Protein AF-A0A4T0VHY7-F1 (afdb_monomer_lite)

Structure (mmCIF, N/CA/C/O backbone):
data_AF-A0A4T0VHY7-F1
#
_entry.id   AF-A0A4T0VHY7-F1
#
loop_
_atom_site.group_PDB
_atom_site.id
_atom_site.type_symbol
_atom_site.label_atom_id
_atom_site.label_alt_id
_atom_site.label_comp_id
_atom_site.label_asym_id
_atom_site.label_entity_id
_atom_site.label_seq_id
_atom_site.pdbx_PDB_ins_code
_atom_site.Cartn_x
_atom_site.Cartn_y
_atom_site.Cartn_z
_atom_site.occupancy
_atom_site.B_iso_or_equiv
_atom_site.auth_seq_id
_atom_site.auth_comp_id
_atom_site.auth_asym_id
_atom_site.auth_atom_id
_atom_site.pdbx_PDB_model_num
ATOM 1 N N . MET A 1 1 ? 36.222 21.115 -3.507 1.00 78.25 1 MET A N 1
ATOM 2 C CA . MET A 1 1 ? 34.977 20.978 -4.275 1.00 78.25 1 MET A CA 1
ATOM 3 C C . MET A 1 1 ? 33.888 21.739 -3.539 1.00 78.25 1 MET A C 1
ATOM 5 O O . MET A 1 1 ? 33.676 21.469 -2.361 1.00 78.25 1 MET A O 1
ATOM 9 N N . THR A 1 2 ? 33.299 22.751 -4.166 1.00 96.25 2 THR A N 1
ATOM 10 C CA . THR A 1 2 ? 32.175 23.532 -3.629 1.00 96.25 2 THR A CA 1
ATOM 11 C C . THR A 1 2 ? 30.867 22.735 -3.720 1.00 96.25 2 THR A C 1
ATOM 13 O O . THR A 1 2 ? 30.817 21.692 -4.369 1.00 96.25 2 THR A O 1
ATOM 16 N N . ALA A 1 3 ? 29.790 23.208 -3.082 1.00 94.38 3 ALA A N 1
ATOM 17 C CA . ALA A 1 3 ? 28.482 22.547 -3.163 1.00 94.38 3 ALA A CA 1
ATOM 18 C C . ALA A 1 3 ? 27.944 22.465 -4.608 1.00 94.38 3 ALA A C 1
ATOM 20 O O . ALA A 1 3 ? 27.354 21.454 -4.988 1.00 94.38 3 ALA A O 1
ATOM 21 N N . ALA A 1 4 ? 28.192 23.498 -5.421 1.00 96.25 4 ALA A N 1
ATOM 22 C CA . ALA A 1 4 ? 27.829 23.504 -6.837 1.00 96.25 4 ALA A CA 1
ATOM 23 C C . ALA A 1 4 ? 28.643 22.463 -7.621 1.00 96.25 4 ALA A C 1
ATOM 25 O O . ALA A 1 4 ? 28.066 21.609 -8.284 1.00 96.25 4 ALA A O 1
ATOM 26 N N . GLU A 1 5 ? 29.968 22.445 -7.439 1.00 96.00 5 GLU A N 1
ATOM 27 C CA . GLU A 1 5 ? 30.850 21.472 -8.100 1.00 96.00 5 GLU A CA 1
ATOM 28 C C . GLU A 1 5 ? 30.531 20.017 -7.702 1.00 96.00 5 GLU A C 1
ATOM 30 O O . GLU A 1 5 ? 30.602 19.122 -8.539 1.00 96.00 5 GLU A O 1
ATOM 35 N N . TYR A 1 6 ? 30.151 19.767 -6.440 1.00 95.62 6 TYR A N 1
ATOM 36 C CA . TYR A 1 6 ? 29.690 18.446 -5.989 1.00 95.62 6 TYR A CA 1
ATOM 37 C C . TYR A 1 6 ? 28.391 18.032 -6.685 1.00 95.62 6 TYR A C 1
ATOM 39 O O . TYR A 1 6 ? 28.262 16.894 -7.130 1.00 95.62 6 TYR A O 1
ATOM 47 N N . THR A 1 7 ? 27.441 18.962 -6.797 1.00 96.50 7 THR A N 1
ATOM 48 C CA . THR A 1 7 ? 26.150 18.714 -7.451 1.00 96.50 7 THR A CA 1
ATOM 49 C C . THR A 1 7 ? 26.346 18.383 -8.927 1.00 96.50 7 THR A C 1
ATOM 51 O O . THR A 1 7 ? 25.818 17.378 -9.400 1.00 96.50 7 THR A O 1
ATOM 54 N N . ASP A 1 8 ? 27.165 19.163 -9.633 1.00 97.06 8 ASP A N 1
ATOM 55 C CA . ASP A 1 8 ? 27.481 18.920 -11.042 1.00 97.06 8 ASP A CA 1
ATOM 56 C C . ASP A 1 8 ? 28.173 17.566 -11.235 1.00 97.06 8 ASP A C 1
ATOM 58 O O . ASP A 1 8 ? 27.811 16.804 -12.134 1.00 97.06 8 ASP A O 1
ATOM 62 N N . TRP A 1 9 ? 29.114 17.216 -10.352 1.00 96.25 9 TRP A N 1
ATOM 63 C CA . TRP A 1 9 ? 29.764 15.906 -10.364 1.00 96.25 9 TRP A CA 1
ATOM 64 C C . TRP A 1 9 ? 28.758 14.756 -10.178 1.00 96.25 9 TRP A C 1
ATOM 66 O O . TRP A 1 9 ? 28.779 13.799 -10.955 1.00 96.25 9 TRP A O 1
ATOM 76 N N . CYS A 1 10 ? 27.834 14.864 -9.215 1.00 95.50 10 CYS A N 1
ATOM 77 C CA . CYS A 1 10 ? 26.769 13.878 -9.001 1.00 95.50 10 CYS A CA 1
ATOM 78 C C . CYS A 1 10 ? 25.855 13.734 -10.227 1.00 95.50 10 CYS A C 1
ATOM 80 O O . CYS A 1 10 ? 25.480 12.618 -10.585 1.00 95.50 10 CYS A O 1
ATOM 82 N N . ILE A 1 11 ? 25.494 14.844 -10.879 1.00 96.25 11 ILE A N 1
ATOM 83 C CA . ILE A 1 11 ? 24.654 14.827 -12.084 1.00 96.25 11 ILE A CA 1
ATOM 84 C C . ILE A 1 11 ? 25.369 14.093 -13.218 1.00 96.25 11 ILE A C 1
ATOM 86 O O . ILE A 1 11 ? 24.779 13.201 -13.823 1.00 96.25 11 ILE A O 1
ATOM 90 N N . GLN A 1 12 ? 26.637 14.417 -13.480 1.00 96.31 12 GLN A N 1
ATOM 91 C CA . GLN A 1 12 ? 27.408 13.766 -14.542 1.00 96.31 12 GLN A CA 1
ATOM 92 C C . GLN A 1 12 ? 27.611 12.273 -14.271 1.00 96.31 12 GLN A C 1
ATOM 94 O O . GLN A 1 12 ? 27.480 11.455 -15.180 1.00 96.31 12 GLN A O 1
ATOM 99 N N . GLN A 1 13 ? 27.870 11.900 -13.015 1.00 95.75 13 GLN A N 1
ATOM 100 C CA . GLN A 1 13 ? 27.989 10.497 -12.630 1.00 95.75 13 GLN A CA 1
ATOM 101 C C . GLN A 1 13 ? 26.675 9.732 -12.854 1.00 95.75 13 GLN A C 1
ATOM 103 O O . GLN A 1 13 ? 26.700 8.618 -13.378 1.00 95.75 13 GLN A O 1
ATOM 108 N N . ASN A 1 14 ? 25.534 10.322 -12.482 1.00 94.31 14 ASN A N 1
ATOM 109 C CA . ASN A 1 14 ? 24.224 9.713 -12.710 1.00 94.31 14 ASN A CA 1
ATOM 110 C C . ASN A 1 14 ? 23.902 9.612 -14.202 1.00 94.31 14 ASN A C 1
ATOM 112 O O . ASN A 1 14 ? 23.479 8.550 -14.639 1.00 94.31 14 ASN A O 1
ATOM 116 N N . LEU A 1 15 ? 24.178 10.659 -14.985 1.00 94.12 15 LEU A N 1
ATOM 117 C CA . LEU A 1 15 ? 23.981 10.647 -16.434 1.00 94.12 15 LEU A CA 1
ATOM 118 C C . LEU A 1 15 ? 24.767 9.513 -17.091 1.00 94.12 15 LEU A C 1
ATOM 120 O O . LEU A 1 15 ? 24.201 8.743 -17.860 1.00 94.12 15 LEU A O 1
ATOM 124 N N . GLN A 1 16 ? 26.057 9.391 -16.770 1.00 93.31 16 GLN A N 1
ATOM 125 C CA . GLN A 1 16 ? 26.896 8.337 -17.332 1.00 93.31 16 GLN A CA 1
ATOM 126 C C . GLN A 1 16 ? 26.368 6.952 -16.948 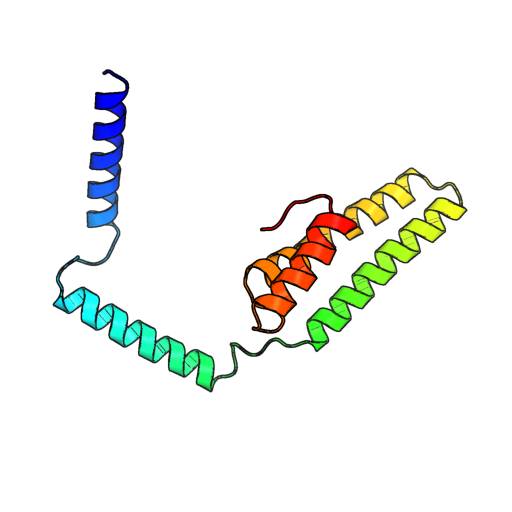1.00 93.31 16 GLN A C 1
ATOM 128 O O . GLN A 1 16 ? 26.211 6.088 -17.804 1.00 93.31 16 GLN A O 1
ATOM 133 N N . ARG A 1 17 ? 26.030 6.763 -15.668 1.00 93.00 17 ARG A N 1
ATOM 134 C CA . ARG A 1 17 ? 25.462 5.504 -15.181 1.00 93.00 17 ARG A CA 1
ATOM 135 C C . ARG A 1 17 ? 24.155 5.156 -15.892 1.00 93.00 17 ARG A C 1
ATOM 137 O O . ARG A 1 17 ? 23.947 3.996 -16.227 1.00 93.00 17 ARG A O 1
ATOM 144 N N . ASP A 1 18 ? 23.288 6.136 -16.112 1.00 93.19 18 ASP A N 1
ATOM 145 C CA . ASP A 1 18 ? 21.995 5.931 -16.758 1.00 93.19 18 ASP A CA 1
ATOM 146 C C . ASP A 1 18 ? 22.166 5.594 -18.247 1.00 93.19 18 ASP A C 1
ATOM 148 O O . ASP A 1 18 ? 21.489 4.700 -18.750 1.00 93.19 18 ASP A O 1
ATOM 152 N N . LEU A 1 19 ? 23.111 6.235 -18.940 1.00 93.12 19 LEU A N 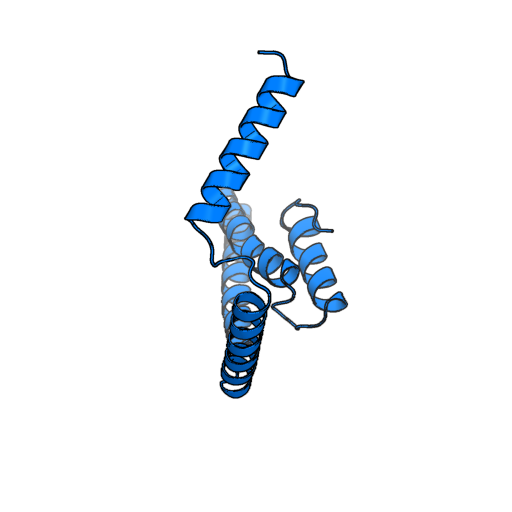1
ATOM 153 C CA . LEU A 1 19 ? 23.441 5.910 -20.333 1.00 93.12 19 LEU A CA 1
ATOM 154 C C . LEU A 1 19 ? 24.022 4.497 -20.491 1.00 93.12 19 LEU A C 1
ATOM 156 O O . LEU A 1 19 ? 23.765 3.854 -21.507 1.00 93.12 19 LEU A O 1
ATOM 160 N N . ASP A 1 20 ? 24.771 4.012 -19.498 1.00 92.69 20 ASP A N 1
ATOM 161 C CA . ASP A 1 20 ? 25.332 2.657 -19.499 1.00 92.69 20 ASP A CA 1
ATOM 162 C C . ASP A 1 20 ? 24.290 1.590 -19.105 1.00 92.69 20 ASP A C 1
ATOM 164 O O . ASP A 1 20 ? 24.346 0.453 -19.578 1.00 92.69 20 ASP A O 1
ATOM 168 N N . ALA A 1 21 ? 23.345 1.935 -18.222 1.00 94.12 21 ALA A N 1
ATOM 169 C CA . ALA A 1 21 ? 22.372 0.996 -17.662 1.00 94.12 21 ALA A CA 1
ATOM 170 C C . ALA A 1 21 ? 21.075 0.874 -18.476 1.00 94.12 21 ALA A C 1
ATOM 172 O O . ALA A 1 21 ? 20.463 -0.198 -18.492 1.00 94.12 21 ALA A O 1
ATOM 173 N N . TYR A 1 22 ? 20.624 1.955 -19.117 1.00 92.56 22 TYR A N 1
ATOM 174 C CA . TYR A 1 22 ? 19.345 1.997 -19.826 1.00 92.56 22 TYR A CA 1
ATOM 175 C C . TYR A 1 22 ? 19.505 1.886 -21.344 1.00 92.56 22 TYR A C 1
ATOM 177 O O . TYR A 1 22 ? 20.573 2.050 -21.925 1.00 92.56 22 TYR A O 1
ATOM 185 N N . SER A 1 23 ? 18.394 1.581 -22.014 1.00 91.62 23 SER A N 1
ATOM 186 C CA . SER A 1 23 ? 18.330 1.517 -23.474 1.00 91.62 23 SER A CA 1
ATOM 187 C C . SER A 1 23 ? 18.674 2.860 -24.123 1.00 91.62 23 SER A C 1
ATOM 189 O O . SER A 1 23 ? 18.263 3.907 -23.625 1.00 91.62 23 SER A O 1
ATOM 191 N N . SER A 1 24 ? 19.320 2.802 -25.291 1.00 92.12 24 SER A N 1
ATOM 192 C CA . SER A 1 24 ? 19.676 3.968 -26.110 1.00 92.12 24 SER A CA 1
ATOM 193 C C . SER A 1 24 ? 18.540 4.986 -26.257 1.00 92.12 24 SER A C 1
ATOM 195 O O . SER A 1 24 ? 17.390 4.616 -26.495 1.00 92.12 24 SER A O 1
ATOM 197 N N . LEU A 1 25 ? 18.889 6.274 -26.201 1.00 91.94 25 LEU A N 1
ATOM 198 C CA . LEU A 1 25 ? 17.983 7.408 -26.427 1.00 91.94 25 LEU A CA 1
ATOM 199 C C . LEU A 1 25 ? 17.646 7.642 -27.911 1.00 91.94 25 LEU A C 1
ATOM 201 O O . LEU A 1 25 ? 16.922 8.586 -28.225 1.00 91.94 25 LEU A O 1
ATOM 205 N N . ASP A 1 26 ? 18.165 6.809 -28.820 1.00 96.25 26 ASP A N 1
ATOM 206 C CA . ASP A 1 26 ? 17.815 6.845 -30.242 1.00 96.25 26 ASP A CA 1
ATOM 207 C C . ASP A 1 26 ? 16.280 6.822 -30.414 1.00 96.25 26 ASP A C 1
ATOM 209 O O . ASP A 1 26 ? 15.623 5.903 -29.902 1.00 96.25 26 ASP A O 1
ATOM 213 N N . PRO A 1 27 ? 15.693 7.798 -31.138 1.00 96.38 27 PRO A N 1
ATOM 214 C CA . PRO A 1 27 ? 14.259 7.848 -31.391 1.00 96.38 27 PRO A CA 1
ATOM 215 C C . PRO A 1 27 ? 13.660 6.527 -31.885 1.00 96.38 27 PRO A C 1
ATOM 217 O O . PRO A 1 27 ? 12.552 6.185 -31.472 1.00 96.38 27 PRO A O 1
ATOM 220 N N . ALA A 1 28 ? 14.371 5.764 -32.722 1.00 96.88 28 ALA A N 1
ATOM 221 C CA . ALA A 1 28 ? 13.872 4.488 -33.234 1.00 96.88 28 ALA A CA 1
ATOM 222 C C . ALA A 1 28 ? 13.755 3.423 -32.127 1.00 96.88 28 ALA A C 1
ATOM 224 O O . ALA A 1 28 ? 12.752 2.712 -32.048 1.00 96.88 28 ALA A O 1
ATOM 225 N N . VAL A 1 29 ? 14.745 3.352 -31.230 1.00 95.75 29 VAL A N 1
ATOM 226 C CA . VAL A 1 29 ? 14.743 2.435 -30.076 1.00 95.75 29 VAL A CA 1
ATOM 227 C C . VAL A 1 29 ? 13.634 2.814 -29.097 1.00 95.75 29 VAL A C 1
ATOM 229 O O . VAL A 1 29 ? 12.875 1.955 -28.651 1.00 95.75 29 VAL A O 1
ATOM 232 N N . GLN A 1 30 ? 13.486 4.107 -28.805 1.00 96.38 30 GLN A N 1
ATOM 233 C CA . GLN A 1 30 ? 12.450 4.600 -27.896 1.00 96.38 30 GLN A CA 1
ATOM 234 C C . GLN A 1 30 ? 11.035 4.347 -28.439 1.00 96.38 30 GLN A C 1
ATOM 236 O O . GLN A 1 30 ? 10.143 3.954 -27.684 1.00 96.38 30 GLN A O 1
ATOM 241 N N . GLN A 1 31 ? 10.821 4.504 -29.750 1.00 97.25 31 GLN A N 1
ATOM 242 C CA . GLN A 1 31 ? 9.546 4.175 -30.396 1.00 97.25 31 GLN A CA 1
ATOM 243 C C . GLN A 1 31 ? 9.221 2.677 -30.316 1.00 97.25 31 GLN A C 1
ATOM 245 O O . GLN A 1 31 ? 8.083 2.319 -30.005 1.00 97.25 31 GLN A O 1
ATOM 250 N N . ASP A 1 32 ? 10.205 1.804 -30.541 1.00 97.38 32 ASP A N 1
ATOM 251 C CA . ASP A 1 32 ? 10.028 0.352 -30.423 1.00 97.38 32 ASP A CA 1
ATOM 252 C C . ASP A 1 32 ? 9.676 -0.071 -28.984 1.00 97.38 32 ASP A C 1
ATOM 254 O O . ASP A 1 32 ? 8.749 -0.857 -28.771 1.00 97.38 32 ASP A O 1
ATOM 258 N N . ILE A 1 33 ? 10.332 0.514 -27.974 1.00 97.00 33 ILE A N 1
ATOM 259 C CA . ILE A 1 33 ? 10.003 0.285 -26.556 1.00 97.00 33 ILE A CA 1
ATOM 260 C C . ILE A 1 33 ? 8.561 0.705 -26.254 1.00 97.00 33 ILE A C 1
ATOM 262 O O . ILE A 1 33 ? 7.816 -0.059 -25.636 1.00 97.00 33 ILE A O 1
ATOM 266 N N . GLN A 1 34 ? 8.133 1.883 -26.717 1.00 96.94 34 GLN A N 1
ATOM 267 C CA . GLN A 1 34 ? 6.755 2.343 -26.528 1.00 96.94 34 GLN A CA 1
ATOM 268 C C . GLN A 1 34 ? 5.740 1.413 -27.203 1.00 96.94 34 GLN A C 1
ATOM 270 O O . GLN A 1 34 ? 4.706 1.103 -26.609 1.00 96.94 34 GLN A O 1
ATOM 275 N N . ALA A 1 35 ? 6.027 0.941 -28.420 1.00 97.88 35 ALA A N 1
ATOM 276 C CA . ALA A 1 35 ? 5.164 0.000 -29.128 1.00 97.88 35 ALA A CA 1
ATOM 277 C C . ALA A 1 35 ? 5.026 -1.324 -28.358 1.00 97.88 35 ALA A C 1
ATOM 279 O O . ALA A 1 35 ? 3.912 -1.812 -28.154 1.00 97.88 35 ALA A O 1
ATOM 280 N N . LYS A 1 36 ? 6.143 -1.866 -27.855 1.00 97.75 36 LYS A N 1
ATOM 281 C CA . LYS A 1 36 ? 6.160 -3.075 -27.017 1.00 97.75 36 LYS A CA 1
ATOM 282 C C . LYS A 1 36 ? 5.408 -2.882 -25.702 1.00 97.75 36 LYS A C 1
ATOM 284 O O . LYS A 1 36 ? 4.658 -3.771 -25.306 1.00 97.75 36 LYS A O 1
ATOM 289 N N . TYR A 1 37 ? 5.557 -1.727 -25.054 1.00 97.25 37 TYR A N 1
ATOM 290 C CA . TYR A 1 37 ? 4.826 -1.400 -23.830 1.00 97.25 37 TYR A CA 1
ATOM 291 C C . TYR A 1 37 ? 3.312 -1.356 -24.067 1.00 97.25 37 TYR A C 1
ATOM 293 O O . TYR A 1 37 ? 2.559 -1.964 -23.311 1.00 97.25 37 TYR A O 1
ATOM 301 N N . ARG A 1 38 ? 2.854 -0.709 -25.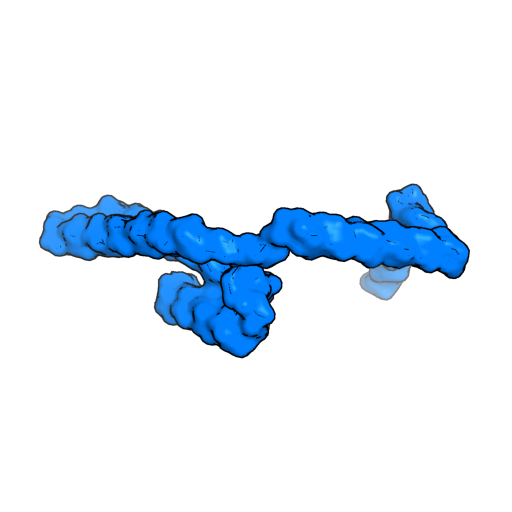148 1.00 97.88 38 ARG A N 1
ATOM 302 C CA . ARG A 1 38 ? 1.424 -0.668 -25.505 1.00 97.88 38 ARG A CA 1
ATOM 303 C C . ARG A 1 38 ? 0.869 -2.062 -25.789 1.00 97.88 38 ARG A C 1
ATOM 305 O O . ARG A 1 38 ? -0.192 -2.405 -25.288 1.00 97.88 38 ARG A O 1
ATOM 312 N N . LEU A 1 39 ? 1.612 -2.886 -26.529 1.00 98.12 39 LEU A N 1
ATOM 313 C CA . LEU A 1 39 ? 1.235 -4.277 -26.787 1.00 98.12 39 LEU A CA 1
ATOM 314 C C . LEU A 1 39 ? 1.108 -5.084 -25.484 1.00 98.12 39 LEU A C 1
ATOM 316 O O . LEU A 1 39 ? 0.175 -5.867 -25.331 1.00 98.12 39 LEU A O 1
ATOM 320 N N . LEU A 1 40 ? 2.048 -4.909 -24.549 1.00 97.62 40 LEU A N 1
ATOM 321 C CA . LEU A 1 40 ? 1.983 -5.543 -23.234 1.00 97.62 40 LEU A CA 1
ATOM 322 C C . LEU A 1 40 ? 0.760 -5.062 -22.450 1.00 97.62 40 LEU A C 1
ATOM 324 O O . LEU A 1 40 ? 0.057 -5.888 -21.880 1.00 97.62 40 LEU A O 1
ATOM 328 N N . HIS A 1 41 ? 0.498 -3.755 -22.442 1.00 96.44 41 HIS A N 1
ATOM 329 C CA . HIS A 1 41 ? -0.644 -3.169 -21.748 1.00 96.44 41 HIS A CA 1
ATOM 330 C C . HIS A 1 41 ? -1.973 -3.761 -22.235 1.00 96.44 41 HIS A C 1
ATOM 332 O O . HIS A 1 41 ? -2.768 -4.207 -21.410 1.00 96.44 41 HIS A O 1
ATOM 338 N N . GLU A 1 42 ? -2.174 -3.861 -23.554 1.00 97.50 42 GLU A N 1
ATOM 339 C CA . GLU A 1 42 ? -3.372 -4.501 -24.115 1.00 97.50 42 GLU A CA 1
ATOM 340 C C . GLU A 1 42 ? -3.465 -5.979 -23.714 1.00 97.50 42 GLU A C 1
ATOM 342 O O . GLU A 1 42 ? -4.518 -6.420 -23.278 1.00 97.50 42 GLU A O 1
ATOM 347 N N . ARG A 1 43 ? -2.359 -6.739 -23.729 1.00 97.31 43 ARG A N 1
ATOM 348 C CA . ARG A 1 43 ? -2.371 -8.144 -23.267 1.00 97.31 43 ARG A CA 1
ATOM 349 C C . ARG A 1 43 ? -2.750 -8.289 -21.792 1.00 97.31 43 ARG A C 1
ATOM 351 O O . ARG A 1 43 ? -3.456 -9.227 -21.438 1.00 97.31 43 ARG A O 1
ATOM 358 N N . VAL A 1 44 ? -2.251 -7.403 -20.928 1.00 95.94 44 VAL A N 1
ATOM 359 C CA . VAL A 1 44 ? -2.571 -7.394 -19.487 1.00 95.94 44 VAL A CA 1
ATOM 360 C C . VAL A 1 44 ? -4.050 -7.069 -19.279 1.00 95.94 44 VAL A C 1
ATOM 362 O O . VAL A 1 44 ? -4.713 -7.713 -18.466 1.00 95.94 44 VAL A O 1
ATOM 365 N N . LYS A 1 45 ? -4.573 -6.117 -20.055 1.00 94.06 45 LYS A N 1
ATOM 366 C CA . LYS A 1 45 ? -5.984 -5.736 -20.051 1.00 94.06 45 LYS A CA 1
ATOM 367 C C . LYS A 1 45 ? -6.893 -6.855 -20.557 1.00 94.06 45 LYS A C 1
ATOM 369 O O . LYS A 1 45 ? -7.860 -7.180 -19.880 1.00 94.06 45 LYS A O 1
ATOM 374 N N . ASP A 1 46 ? -6.557 -7.482 -21.681 1.00 96.19 46 ASP A N 1
ATOM 375 C CA . ASP A 1 46 ? -7.303 -8.611 -22.255 1.00 96.19 46 ASP A CA 1
ATOM 376 C C . ASP A 1 46 ? -7.327 -9.825 -21.314 1.00 96.19 46 ASP A C 1
ATOM 378 O O . ASP A 1 46 ? -8.288 -10.591 -21.297 1.00 96.19 46 ASP A O 1
ATOM 382 N N . ALA A 1 47 ? -6.280 -9.991 -20.502 1.00 95.75 47 ALA A N 1
ATOM 383 C CA . ALA A 1 47 ? -6.210 -11.015 -19.467 1.00 95.75 47 ALA A CA 1
ATOM 384 C C . ALA A 1 47 ? -6.997 -10.662 -18.185 1.00 95.75 47 ALA A C 1
ATOM 386 O O . ALA A 1 47 ? -7.002 -11.465 -17.253 1.00 95.75 47 ALA A O 1
ATOM 387 N N . GLY A 1 48 ? -7.631 -9.484 -18.110 1.00 92.62 48 GLY A N 1
ATOM 388 C CA . GLY A 1 48 ? -8.386 -9.026 -16.936 1.00 92.62 48 GLY A CA 1
ATOM 389 C C . GLY A 1 48 ? -7.514 -8.746 -15.709 1.00 92.62 48 GLY A C 1
ATOM 390 O O . GLY A 1 48 ? -8.010 -8.685 -14.591 1.00 92.62 48 GLY A O 1
ATOM 391 N N . LEU A 1 49 ? -6.198 -8.585 -15.877 1.00 91.00 49 LEU A N 1
ATOM 392 C CA . LEU A 1 49 ? -5.264 -8.456 -14.748 1.00 91.00 49 LEU A CA 1
ATOM 393 C C . LEU A 1 49 ? -5.294 -7.074 -14.079 1.00 91.00 49 LEU A C 1
ATOM 395 O O . LEU A 1 49 ? -4.648 -6.884 -13.051 1.00 91.00 49 LEU A O 1
ATOM 399 N N . PHE A 1 50 ? -6.021 -6.116 -14.658 1.00 88.38 50 PHE A N 1
ATOM 400 C CA . PHE A 1 50 ? -6.321 -4.842 -14.007 1.00 88.38 50 PHE A CA 1
ATOM 401 C C . PHE A 1 50 ? -7.544 -4.921 -13.093 1.00 88.38 50 PHE A C 1
ATOM 403 O O . PHE A 1 50 ? -7.704 -4.031 -12.266 1.00 88.38 50 PHE A O 1
ATOM 410 N N . ASP A 1 51 ? -8.385 -5.952 -13.219 1.00 89.31 51 ASP A N 1
ATOM 411 C CA . ASP A 1 51 ? -9.622 -6.035 -12.452 1.00 89.31 51 ASP A CA 1
ATOM 412 C C . ASP A 1 51 ? -9.325 -6.321 -10.976 1.00 89.31 51 ASP A C 1
ATOM 414 O O . ASP A 1 51 ? -8.725 -7.338 -10.617 1.00 89.31 51 ASP A O 1
ATOM 418 N N . CYS A 1 52 ? -9.777 -5.423 -10.102 1.00 89.12 52 CYS A N 1
ATOM 419 C CA . CYS A 1 52 ? -9.629 -5.568 -8.660 1.00 89.12 52 CYS A CA 1
ATOM 420 C C . CYS A 1 52 ? -10.557 -6.673 -8.105 1.00 89.12 52 CYS A C 1
ATOM 422 O O . CYS A 1 52 ? -11.788 -6.557 -8.192 1.00 89.12 52 CYS A O 1
ATOM 424 N N . PRO A 1 53 ? -10.023 -7.743 -7.479 1.00 91.19 53 PRO A N 1
ATOM 425 C CA . PRO A 1 53 ? -10.846 -8.779 -6.870 1.00 91.19 53 PRO A CA 1
ATOM 426 C C . PRO A 1 53 ? -11.360 -8.317 -5.497 1.00 91.19 53 PRO A C 1
ATOM 428 O O . PRO A 1 53 ? -10.773 -8.613 -4.456 1.00 91.19 53 PRO A O 1
ATOM 431 N N . TYR A 1 54 ? -12.504 -7.628 -5.471 1.00 91.31 54 TYR A N 1
ATOM 432 C CA . TYR A 1 54 ? -13.106 -7.085 -4.240 1.00 91.31 54 TYR A CA 1
ATOM 433 C C . TYR A 1 54 ? -13.337 -8.119 -3.122 1.00 91.31 54 TYR A C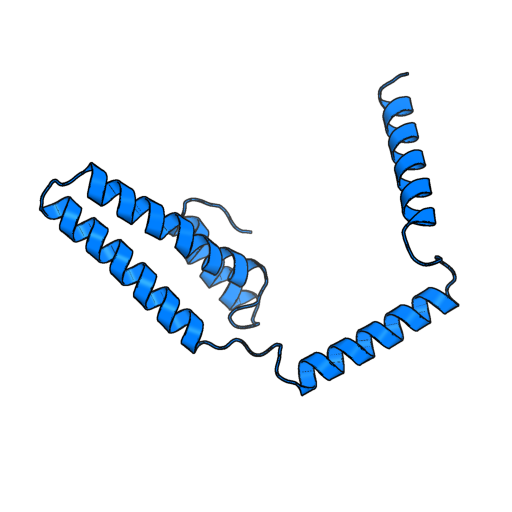 1
ATOM 435 O O . TYR A 1 54 ? -13.393 -7.762 -1.945 1.00 91.31 54 TYR A O 1
ATOM 443 N N . SER A 1 55 ? -13.436 -9.411 -3.453 1.00 93.31 55 SER A N 1
ATOM 444 C CA . SER A 1 55 ? -13.506 -10.485 -2.456 1.00 93.31 55 SER A CA 1
ATOM 445 C C . SER A 1 55 ? -12.275 -10.539 -1.551 1.00 93.31 55 SER A C 1
ATOM 447 O O . SER A 1 55 ? -12.408 -10.862 -0.372 1.00 93.31 55 SER A O 1
ATOM 449 N N . GLU A 1 56 ? -11.092 -10.211 -2.072 1.00 93.25 56 GLU A N 1
ATOM 450 C CA . GLU A 1 56 ? -9.862 -10.165 -1.279 1.00 93.25 56 GLU A CA 1
ATOM 451 C C . GLU A 1 56 ? -9.912 -9.010 -0.272 1.00 93.25 56 GLU A C 1
ATOM 453 O O . GLU A 1 56 ? -9.658 -9.226 0.912 1.00 93.25 56 GLU A O 1
ATOM 458 N N . TYR A 1 57 ? -10.400 -7.834 -0.682 1.00 92.12 57 TYR A N 1
ATOM 459 C CA . TYR A 1 57 ? -10.662 -6.717 0.237 1.00 92.12 57 TYR A CA 1
ATOM 460 C C . TYR A 1 57 ? -11.720 -7.052 1.294 1.00 92.12 57 TYR A C 1
ATOM 462 O O . TYR A 1 57 ? -11.623 -6.600 2.436 1.00 92.12 57 TYR A O 1
ATOM 470 N N . GLY A 1 58 ? -12.703 -7.892 0.963 1.00 92.12 58 GLY A N 1
ATOM 471 C CA . GLY A 1 58 ? -13.655 -8.420 1.941 1.00 92.12 58 GLY A CA 1
ATOM 472 C C . GLY A 1 58 ? -12.978 -9.264 3.029 1.00 92.12 58 GLY A C 1
ATOM 473 O O . GLY A 1 58 ? -13.269 -9.097 4.216 1.00 92.12 58 GLY A O 1
ATOM 474 N N . LYS A 1 59 ? -12.032 -10.136 2.649 1.00 94.94 59 LYS A N 1
ATOM 475 C CA . LYS A 1 59 ? -11.245 -10.939 3.605 1.00 94.94 59 LYS A CA 1
ATOM 476 C C . LYS A 1 59 ? -10.362 -10.056 4.485 1.00 94.94 59 LYS A C 1
ATOM 478 O O . LYS A 1 59 ? -10.301 -10.276 5.695 1.00 94.94 59 LYS A O 1
ATOM 483 N N . GLU A 1 60 ? -9.717 -9.050 3.902 1.00 93.94 60 GLU A N 1
ATOM 484 C CA . GLU A 1 60 ? -8.893 -8.086 4.638 1.00 93.94 60 GLU A CA 1
ATOM 485 C C . GLU A 1 60 ? -9.738 -7.263 5.621 1.00 93.94 60 GLU A C 1
ATOM 487 O O . GLU A 1 60 ? -9.419 -7.203 6.806 1.00 93.94 60 GLU A O 1
ATOM 492 N N . THR A 1 61 ? -10.899 -6.764 5.190 1.00 92.00 61 THR A N 1
ATOM 493 C CA . THR A 1 61 ? -11.861 -6.064 6.061 1.00 92.00 61 THR A CA 1
ATOM 494 C C . THR A 1 61 ? -12.294 -6.936 7.243 1.00 92.00 61 THR A C 1
ATOM 496 O O . THR A 1 61 ? -12.363 -6.464 8.382 1.00 92.00 61 THR A O 1
ATOM 499 N N . CYS A 1 62 ? -12.550 -8.226 7.000 1.00 95.81 62 CYS A N 1
ATOM 500 C CA . CYS A 1 62 ? -12.858 -9.189 8.054 1.00 95.81 62 CYS A CA 1
ATOM 501 C C . CYS A 1 62 ? -11.692 -9.327 9.047 1.00 95.81 62 CYS A C 1
ATOM 503 O O . CYS A 1 62 ? -11.903 -9.227 10.258 1.00 95.81 62 CYS A O 1
ATOM 505 N N . ARG A 1 63 ? -10.454 -9.466 8.552 1.00 95.81 63 ARG A N 1
ATOM 506 C CA . ARG A 1 63 ? -9.248 -9.538 9.390 1.00 95.81 63 ARG A CA 1
ATOM 507 C C . ARG A 1 63 ? -9.070 -8.277 10.237 1.00 95.81 63 ARG A C 1
ATOM 509 O O . ARG A 1 63 ? -8.823 -8.384 11.437 1.00 95.81 63 ARG A O 1
ATOM 516 N N . TYR A 1 64 ? -9.229 -7.094 9.649 1.00 94.56 64 TYR A N 1
ATOM 517 C CA . TYR A 1 64 ? -9.068 -5.822 10.360 1.00 94.56 64 TYR A CA 1
ATOM 518 C C . TYR A 1 64 ? -10.145 -5.656 11.433 1.00 94.56 64 TYR A C 1
ATOM 520 O O . TYR A 1 64 ? -9.838 -5.285 12.565 1.00 94.56 64 TYR A O 1
ATOM 528 N N . SER A 1 65 ? -11.385 -6.038 11.121 1.00 95.38 65 SER A N 1
ATOM 529 C CA . SER A 1 65 ? -12.490 -6.032 12.084 1.00 95.38 65 SER A CA 1
ATOM 530 C C . SER A 1 65 ? -12.224 -6.969 13.264 1.00 95.38 65 SER A C 1
ATOM 532 O O . SER A 1 65 ? -12.471 -6.597 14.409 1.00 95.38 65 SER A O 1
ATOM 534 N N . MET A 1 66 ? -11.675 -8.163 13.015 1.00 97.88 66 MET A N 1
ATOM 535 C CA . MET A 1 66 ? -11.302 -9.111 14.071 1.00 97.88 66 MET A CA 1
ATOM 536 C C . MET A 1 66 ? -10.174 -8.579 14.963 1.00 97.88 66 MET A C 1
ATOM 538 O O . MET A 1 66 ? -10.246 -8.728 16.185 1.00 97.88 66 MET A O 1
ATOM 542 N N . LEU A 1 67 ? -9.151 -7.939 14.386 1.00 97.38 67 LEU A N 1
ATOM 543 C CA . LEU A 1 67 ? -8.069 -7.309 15.154 1.00 97.38 67 LEU A CA 1
ATOM 544 C C . LEU A 1 67 ? -8.604 -6.169 16.025 1.00 97.38 67 LEU A C 1
ATOM 546 O O . LEU A 1 67 ? -8.300 -6.111 17.216 1.00 97.38 67 LEU A O 1
ATOM 550 N N . PHE A 1 68 ? -9.459 -5.313 15.462 1.00 96.56 68 PHE A N 1
ATOM 551 C CA . PHE A 1 68 ? -10.068 -4.206 16.193 1.00 96.56 68 PHE A CA 1
ATOM 552 C C . PHE A 1 68 ? -11.007 -4.692 17.309 1.00 96.56 68 PHE A C 1
ATOM 554 O O . PHE A 1 68 ? -10.947 -4.203 18.436 1.00 96.56 68 PHE A O 1
ATOM 561 N N . ALA A 1 69 ? -11.823 -5.716 17.045 1.00 98.06 69 ALA A N 1
ATOM 562 C CA . ALA A 1 69 ? -12.665 -6.338 18.064 1.00 98.06 69 ALA A CA 1
ATOM 563 C C . ALA A 1 69 ? -11.826 -6.964 19.192 1.00 98.06 69 ALA A C 1
ATOM 565 O O . ALA A 1 69 ? -12.143 -6.786 20.366 1.00 98.06 69 ALA A O 1
ATOM 566 N N . SER A 1 70 ? -10.724 -7.641 18.853 1.00 98.31 70 SER A N 1
ATOM 567 C CA . SER A 1 70 ? -9.801 -8.228 19.837 1.00 98.31 70 SER A CA 1
ATOM 568 C C . SER A 1 70 ? -9.146 -7.156 20.710 1.00 98.31 70 SER A C 1
ATOM 570 O O . SER A 1 70 ? -9.034 -7.336 21.922 1.00 98.31 70 SER A O 1
ATOM 572 N N . PHE A 1 71 ? -8.776 -6.016 20.116 1.00 97.94 71 PHE A N 1
ATOM 573 C CA . PHE A 1 71 ? -8.318 -4.829 20.839 1.00 97.94 71 PHE A CA 1
ATOM 574 C C . PHE A 1 71 ? -9.352 -4.362 21.879 1.00 97.94 71 PHE A C 1
ATOM 576 O O . PHE A 1 71 ? -8.990 -4.199 23.047 1.00 97.94 71 PHE A O 1
ATOM 583 N N . LEU A 1 72 ? -10.621 -4.193 21.480 1.00 98.25 72 LEU A N 1
ATOM 584 C CA . LEU A 1 72 ? -11.699 -3.728 22.363 1.00 98.25 72 LEU A CA 1
ATOM 585 C C . LEU A 1 72 ? -11.998 -4.718 23.493 1.00 98.25 72 LEU A C 1
ATOM 587 O O . LEU A 1 72 ? -12.179 -4.310 24.639 1.00 98.25 72 LEU A O 1
ATOM 591 N N . VAL A 1 73 ? -12.023 -6.017 23.186 1.00 98.50 73 VAL A N 1
ATOM 592 C CA . VAL A 1 73 ? -12.239 -7.070 24.188 1.00 98.50 73 VAL A CA 1
ATOM 593 C C . VAL A 1 73 ? -11.090 -7.084 25.196 1.00 98.50 73 VAL A C 1
ATOM 595 O O . VAL A 1 73 ? -11.337 -7.036 26.397 1.00 98.50 73 VAL A O 1
ATOM 598 N N . ALA A 1 74 ? -9.836 -7.077 24.735 1.00 98.25 74 ALA A N 1
ATOM 599 C CA . ALA A 1 74 ? -8.676 -7.022 25.623 1.00 98.25 74 ALA A CA 1
ATOM 600 C C . ALA A 1 74 ? -8.656 -5.741 26.474 1.00 98.25 74 ALA A C 1
ATOM 602 O O . ALA A 1 74 ? -8.284 -5.795 27.643 1.00 98.25 74 ALA A O 1
ATOM 603 N N . LEU A 1 75 ? -9.093 -4.605 25.916 1.00 98.06 75 LEU A N 1
ATOM 604 C CA . LEU A 1 75 ? -9.216 -3.348 26.654 1.00 98.06 75 LEU A CA 1
ATOM 605 C C . LEU A 1 75 ? -10.267 -3.445 27.767 1.00 98.06 75 LEU A C 1
ATOM 607 O O . LEU A 1 75 ? -10.022 -2.978 28.874 1.00 98.06 75 LEU A O 1
ATOM 611 N N . ASN A 1 76 ? -11.412 -4.076 27.488 1.00 98.06 76 ASN A N 1
ATOM 612 C CA . ASN A 1 76 ? -12.486 -4.273 28.464 1.00 98.06 76 ASN A CA 1
ATOM 613 C C . ASN A 1 76 ? -12.052 -5.151 29.651 1.00 98.06 76 ASN A C 1
ATOM 615 O O . ASN A 1 76 ? -12.464 -4.895 30.776 1.00 98.06 76 ASN A O 1
ATOM 619 N N . PHE A 1 77 ? -11.181 -6.136 29.409 1.00 98.19 77 PHE A N 1
ATOM 620 C CA . PHE A 1 77 ? -10.571 -6.973 30.449 1.00 98.19 77 PHE A CA 1
ATOM 621 C C . PHE A 1 77 ? -9.313 -6.360 31.091 1.00 98.19 77 PHE A C 1
ATOM 623 O O . PHE A 1 77 ? -8.624 -7.046 31.845 1.00 98.19 77 PHE A O 1
ATOM 630 N N . GLU A 1 78 ? -8.989 -5.097 30.792 1.00 97.94 78 GLU A N 1
ATOM 631 C CA . GLU A 1 78 ? -7.808 -4.383 31.305 1.00 97.94 78 GLU A CA 1
ATOM 632 C C . GLU A 1 78 ? -6.458 -5.025 30.911 1.00 97.94 78 GLU A C 1
ATOM 634 O O . GLU A 1 78 ? -5.416 -4.794 31.528 1.00 97.94 78 GLU A O 1
ATOM 639 N N . TRP A 1 79 ? -6.427 -5.819 29.836 1.00 98.25 79 TRP A N 1
ATOM 640 C CA . TRP A 1 79 ? -5.204 -6.421 29.294 1.00 98.25 79 TRP A CA 1
ATOM 641 C C . TRP A 1 79 ? -4.484 -5.439 28.370 1.00 98.25 79 TRP A C 1
ATOM 643 O O . TRP A 1 79 ? -4.433 -5.611 27.150 1.00 98.25 79 TRP A O 1
ATOM 653 N N . TYR A 1 80 ? -3.918 -4.385 28.957 1.00 97.50 80 TYR A N 1
ATOM 654 C CA . TYR A 1 80 ? -3.422 -3.221 28.216 1.00 97.50 80 TYR A CA 1
ATOM 655 C C . TYR A 1 80 ? -2.352 -3.545 27.165 1.00 97.50 80 TYR A C 1
ATOM 657 O O . TYR A 1 80 ? -2.431 -3.050 26.045 1.00 97.50 80 TYR A O 1
ATOM 665 N N . MET A 1 81 ? -1.378 -4.408 27.478 1.00 98.44 81 MET A N 1
ATOM 666 C CA . MET A 1 81 ? -0.316 -4.762 26.520 1.00 98.44 81 MET A CA 1
ATOM 667 C C . MET A 1 81 ? -0.855 -5.567 25.335 1.00 98.44 81 MET A C 1
ATOM 669 O O . MET A 1 81 ? -0.510 -5.300 24.185 1.00 98.44 81 MET A O 1
ATOM 673 N N . THR A 1 82 ? -1.747 -6.521 25.600 1.00 97.75 82 THR A N 1
ATOM 674 C CA . THR A 1 82 ? -2.412 -7.317 24.561 1.00 97.75 82 THR A CA 1
ATOM 675 C C . THR A 1 82 ? -3.307 -6.440 23.689 1.00 97.75 82 THR A C 1
ATOM 677 O O . THR A 1 82 ? -3.274 -6.544 22.465 1.00 97.75 82 THR A O 1
ATOM 680 N N . SER A 1 83 ? -4.057 -5.532 24.315 1.00 98.25 83 SER A N 1
ATOM 681 C CA . SER A 1 83 ? -4.901 -4.549 23.637 1.00 98.25 83 SER A CA 1
ATOM 682 C C . SER A 1 83 ? -4.076 -3.653 22.704 1.00 98.25 83 SER A C 1
ATOM 684 O O . SER A 1 83 ? -4.370 -3.573 21.510 1.00 98.25 83 SER A O 1
ATOM 686 N N . ALA A 1 84 ? -2.979 -3.074 23.203 1.00 97.62 84 ALA A N 1
ATOM 687 C CA . ALA A 1 84 ? -2.071 -2.246 22.411 1.00 97.62 84 ALA A CA 1
ATOM 688 C C . ALA A 1 84 ? -1.436 -3.018 21.241 1.00 97.62 84 ALA A C 1
ATOM 690 O O . ALA A 1 84 ? -1.315 -2.476 20.144 1.00 97.62 84 ALA A O 1
ATOM 691 N N . CYS A 1 85 ? -1.077 -4.290 21.442 1.00 98.19 85 CYS A N 1
ATOM 692 C CA . CYS A 1 85 ? -0.541 -5.139 20.379 1.00 98.19 85 CYS A CA 1
ATOM 693 C C . CYS A 1 85 ? -1.554 -5.330 19.238 1.00 98.19 85 CYS A C 1
ATOM 695 O O . CYS A 1 85 ? -1.213 -5.103 18.076 1.00 98.19 85 CYS A O 1
ATOM 697 N N . PHE A 1 86 ? -2.808 -5.677 19.549 1.00 98.06 86 PHE A N 1
ATOM 698 C CA . PHE A 1 86 ? -3.845 -5.836 18.524 1.00 98.06 86 PHE A CA 1
ATOM 699 C C . PHE A 1 86 ? -4.170 -4.530 17.800 1.00 98.06 86 PHE A C 1
ATOM 701 O O . PHE A 1 86 ? -4.346 -4.547 16.581 1.00 98.06 86 PHE A O 1
ATOM 708 N N . LEU A 1 87 ? -4.186 -3.404 18.516 1.00 96.25 87 LEU A N 1
ATOM 709 C CA . LEU A 1 87 ? -4.385 -2.090 17.908 1.00 96.25 87 LEU A CA 1
ATOM 710 C C . LEU A 1 87 ? -3.234 -1.722 16.955 1.00 96.25 87 LEU A C 1
ATOM 712 O O . LEU A 1 87 ? -3.478 -1.275 15.837 1.00 96.25 87 LEU A O 1
ATOM 716 N N . GLY A 1 88 ? -1.986 -1.988 17.352 1.00 95.12 88 GLY A N 1
ATOM 717 C CA . GLY A 1 88 ? -0.817 -1.787 16.493 1.00 95.12 88 GLY A CA 1
ATOM 718 C C . GLY A 1 88 ? -0.845 -2.661 15.235 1.00 95.12 88 GLY A C 1
ATOM 719 O O . GLY A 1 88 ? -0.563 -2.177 14.140 1.00 95.12 88 GLY A O 1
ATOM 720 N N . LEU A 1 89 ? -1.241 -3.932 15.364 1.00 95.94 89 LEU A N 1
ATOM 721 C CA . LEU A 1 89 ? -1.405 -4.839 14.222 1.00 95.94 89 LEU A CA 1
ATOM 722 C C . LEU A 1 89 ? -2.531 -4.394 13.282 1.00 95.94 89 LEU A C 1
ATOM 724 O O . LEU A 1 89 ? -2.373 -4.506 12.066 1.00 95.94 89 LEU A O 1
ATOM 728 N N . PHE A 1 90 ? -3.642 -3.890 13.827 1.00 95.31 90 PHE A N 1
ATOM 729 C CA . PHE A 1 90 ? -4.732 -3.312 13.045 1.00 95.31 90 PHE A CA 1
ATOM 730 C C . PHE A 1 90 ? -4.235 -2.132 12.203 1.00 95.31 90 PHE A C 1
ATOM 732 O O . PHE A 1 90 ? -4.404 -2.150 10.986 1.00 95.31 90 PHE A O 1
ATOM 739 N N . TRP A 1 91 ? -3.554 -1.157 12.811 1.00 92.94 91 TRP A N 1
ATOM 740 C CA . TRP A 1 91 ? -3.025 0.005 12.089 1.00 92.94 91 TRP A CA 1
ATOM 741 C C . TRP A 1 91 ? -1.989 -0.365 11.033 1.00 92.94 91 TRP A C 1
ATOM 743 O O . TRP A 1 91 ? -2.075 0.099 9.897 1.00 92.94 91 TRP A O 1
ATOM 753 N N . HIS A 1 92 ? -1.040 -1.238 11.381 1.00 91.31 92 HIS A N 1
ATOM 754 C CA . HIS A 1 92 ? -0.007 -1.671 10.445 1.00 91.31 92 HIS A CA 1
ATOM 755 C C . HIS A 1 92 ? -0.610 -2.335 9.200 1.00 91.31 92 HIS A C 1
ATOM 757 O O . HIS A 1 92 ? -0.143 -2.100 8.089 1.00 91.31 92 HIS A O 1
ATOM 763 N N . GLN A 1 93 ? -1.643 -3.167 9.368 1.00 91.94 93 GLN A N 1
ATOM 764 C CA . GLN A 1 93 ? -2.261 -3.864 8.240 1.00 91.94 93 GLN A CA 1
ATOM 765 C C . GLN A 1 93 ? -3.211 -2.971 7.436 1.00 91.94 93 GLN A C 1
ATOM 767 O O . GLN A 1 93 ? -3.168 -2.995 6.210 1.00 91.94 93 GLN A O 1
ATOM 772 N N . ASN A 1 94 ? -4.014 -2.139 8.099 1.00 90.81 94 ASN A N 1
ATOM 773 C CA . ASN A 1 94 ? -4.979 -1.268 7.425 1.00 90.81 94 ASN A CA 1
ATOM 774 C C . ASN A 1 94 ? -4.294 -0.244 6.492 1.00 90.81 94 ASN A C 1
ATOM 776 O O . ASN A 1 94 ? -4.850 0.162 5.473 1.00 90.81 94 ASN A O 1
ATOM 780 N N . MET A 1 95 ? -3.037 0.114 6.781 1.00 89.88 95 MET A N 1
ATOM 781 C CA . MET A 1 95 ? -2.248 1.018 5.942 1.00 89.88 95 MET A CA 1
ATOM 782 C C . MET A 1 95 ? -2.032 0.509 4.505 1.00 89.88 95 MET A C 1
ATOM 784 O O . MET A 1 95 ? -1.890 1.318 3.587 1.00 89.88 95 MET A O 1
ATOM 788 N N . PHE A 1 96 ? -2.044 -0.808 4.274 1.00 90.62 96 PHE A N 1
ATOM 789 C CA . PHE A 1 96 ? -1.945 -1.351 2.916 1.00 90.62 96 PHE A CA 1
ATOM 790 C C . PHE A 1 96 ? -3.165 -0.988 2.065 1.00 90.62 96 PHE A C 1
ATOM 792 O O . PHE A 1 96 ? -2.997 -0.587 0.919 1.00 90.62 96 PHE A O 1
ATOM 799 N N . THR A 1 97 ? -4.370 -0.994 2.646 1.00 91.50 97 THR A N 1
ATOM 800 C CA . THR A 1 97 ? -5.582 -0.537 1.941 1.00 91.50 97 THR A CA 1
ATOM 801 C C . THR A 1 97 ? -5.476 0.940 1.569 1.00 91.50 97 THR A C 1
ATOM 803 O O . THR A 1 97 ? -5.808 1.326 0.453 1.00 91.50 97 THR A O 1
ATOM 806 N N . ALA A 1 98 ? -4.953 1.769 2.475 1.00 90.19 98 ALA A N 1
ATOM 807 C CA . ALA A 1 98 ? -4.716 3.184 2.203 1.00 90.19 98 ALA A CA 1
ATOM 808 C C . ALA A 1 98 ? -3.717 3.386 1.044 1.00 90.19 98 ALA A C 1
ATOM 810 O O . ALA A 1 98 ? -3.973 4.174 0.136 1.00 90.19 98 ALA A O 1
ATOM 811 N N . ARG A 1 99 ? -2.607 2.634 1.031 1.00 89.81 99 ARG A N 1
ATOM 812 C CA . ARG A 1 99 ? -1.621 2.655 -0.063 1.00 89.81 99 ARG A CA 1
ATOM 813 C C . ARG A 1 99 ? -2.243 2.265 -1.405 1.00 89.81 99 ARG A C 1
ATOM 815 O O . ARG A 1 99 ? -1.982 2.935 -2.401 1.00 89.81 99 ARG A O 1
ATOM 822 N N . ASP A 1 100 ? -3.038 1.203 -1.432 1.00 91.31 100 ASP A N 1
ATOM 823 C CA . ASP A 1 100 ? -3.641 0.708 -2.670 1.00 91.31 100 ASP A CA 1
ATOM 824 C C . ASP A 1 100 ? -4.669 1.707 -3.228 1.00 91.31 100 ASP A C 1
ATOM 826 O O . ASP A 1 100 ? -4.693 1.964 -4.434 1.00 91.31 100 ASP A O 1
ATOM 830 N N . ALA A 1 101 ? -5.428 2.371 -2.349 1.00 90.94 101 ALA A N 1
ATOM 831 C CA . ALA A 1 101 ? -6.247 3.532 -2.700 1.00 90.94 101 ALA A CA 1
ATOM 832 C C . ALA A 1 101 ? -5.399 4.679 -3.283 1.00 90.94 101 ALA A C 1
ATOM 834 O O . ALA A 1 101 ? -5.749 5.250 -4.312 1.00 90.94 101 ALA A O 1
ATOM 835 N N . GLY A 1 102 ? -4.241 4.985 -2.692 1.00 87.50 102 GLY A N 1
ATOM 836 C CA . GLY A 1 102 ? -3.318 6.000 -3.217 1.00 87.50 102 GLY A CA 1
ATOM 837 C C . GLY A 1 102 ? -2.798 5.702 -4.632 1.00 87.50 102 GLY A C 1
ATOM 838 O O . GLY A 1 102 ? -2.492 6.623 -5.387 1.00 87.50 102 GLY A O 1
ATOM 839 N N . HIS A 1 103 ? -2.740 4.427 -5.028 1.00 89.62 103 HIS A N 1
ATOM 840 C CA . HIS A 1 103 ? -2.401 4.011 -6.392 1.00 89.62 103 HIS A CA 1
ATOM 841 C C . HIS A 1 103 ? -3.603 3.959 -7.350 1.00 89.62 103 HIS A C 1
ATOM 843 O O . HIS A 1 103 ? -3.417 3.642 -8.526 1.00 89.62 103 HIS A O 1
ATOM 849 N N . GLY A 1 104 ? -4.820 4.264 -6.887 1.00 89.31 104 GLY A N 1
ATOM 850 C CA . GLY A 1 104 ? -6.037 4.138 -7.694 1.00 89.31 104 GLY A CA 1
ATOM 851 C C . GLY A 1 104 ? -6.369 2.683 -8.050 1.00 89.31 104 GLY A C 1
ATOM 852 O O . GLY A 1 104 ? -6.927 2.413 -9.118 1.00 89.31 104 GLY A O 1
ATOM 853 N N . ALA A 1 105 ? -5.934 1.735 -7.213 1.00 88.25 105 ALA A N 1
ATOM 854 C CA . ALA A 1 105 ? -5.999 0.304 -7.495 1.00 88.25 105 ALA A CA 1
ATOM 855 C C . ALA A 1 105 ? -7.261 -0.379 -6.940 1.00 88.25 105 ALA A C 1
ATOM 857 O O . ALA A 1 105 ? -7.442 -1.572 -7.179 1.00 88.25 105 ALA A O 1
ATOM 858 N N . ILE A 1 106 ? -8.119 0.335 -6.196 1.00 90.62 106 ILE A N 1
ATOM 859 C CA . ILE A 1 106 ? -9.290 -0.269 -5.541 1.00 90.62 106 ILE A CA 1
ATOM 860 C C . ILE A 1 106 ? -10.507 -0.186 -6.453 1.00 90.62 106 ILE A C 1
ATOM 862 O O . ILE A 1 106 ? -11.047 -1.218 -6.842 1.00 90.62 106 ILE A O 1
ATOM 866 N N . THR A 1 107 ? -10.950 1.028 -6.780 1.00 90.44 107 THR A N 1
ATOM 867 C CA . THR A 1 107 ? -12.14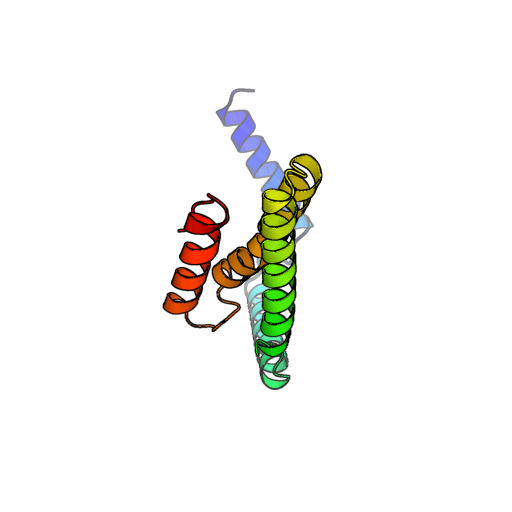3 1.260 -7.609 1.00 90.44 107 THR A CA 1
ATOM 868 C C . THR A 1 107 ? -11.807 1.717 -9.022 1.00 90.44 107 THR A C 1
ATOM 870 O O . THR A 1 107 ? -12.702 1.803 -9.864 1.00 90.44 107 THR A O 1
ATOM 873 N N . HIS A 1 108 ? -10.537 2.048 -9.283 1.00 88.00 108 HIS A N 1
ATOM 874 C CA . HIS A 1 108 ? -10.072 2.701 -10.513 1.00 88.00 108 HIS A CA 1
ATOM 875 C C . HIS A 1 108 ? -10.735 4.061 -10.788 1.00 88.00 108 HIS A C 1
ATOM 877 O O . HIS A 1 108 ? -10.589 4.630 -11.872 1.00 88.00 108 HIS A O 1
ATOM 883 N N . ASN A 1 109 ? -11.447 4.615 -9.805 1.00 91.50 109 ASN A N 1
ATOM 884 C CA . ASN A 1 109 ? -11.971 5.966 -9.833 1.00 91.50 109 ASN A CA 1
ATOM 885 C C . ASN A 1 109 ? -11.185 6.804 -8.831 1.00 91.50 109 ASN A C 1
ATOM 887 O O . ASN A 1 109 ? -11.300 6.609 -7.623 1.00 91.50 109 ASN A O 1
ATOM 891 N N . PHE A 1 110 ? -10.426 7.765 -9.354 1.00 89.88 110 PHE A N 1
ATOM 892 C CA . PHE A 1 110 ? -9.565 8.626 -8.550 1.00 89.88 110 PHE A CA 1
ATOM 893 C C . PHE A 1 110 ? -10.304 9.250 -7.360 1.00 89.88 110 PHE A C 1
ATOM 895 O O . PHE A 1 110 ? -9.816 9.193 -6.244 1.00 89.88 110 PHE A O 1
ATOM 902 N N . THR A 1 111 ? -11.518 9.775 -7.557 1.00 92.62 111 THR A N 1
ATOM 903 C CA . THR A 1 111 ? -12.279 10.413 -6.475 1.00 92.62 111 THR A CA 1
ATOM 904 C C . THR A 1 111 ? -12.633 9.433 -5.360 1.00 92.62 111 THR A C 1
ATOM 906 O O . THR A 1 111 ? -12.458 9.759 -4.188 1.00 92.62 111 THR A O 1
ATOM 909 N N . PHE A 1 112 ? -13.132 8.243 -5.701 1.00 92.25 112 PHE A N 1
ATOM 910 C CA . PHE A 1 112 ? -13.510 7.257 -4.687 1.00 92.25 112 PHE A CA 1
ATOM 911 C C . PHE A 1 112 ? -12.290 6.683 -3.972 1.00 92.25 112 PHE A C 1
ATOM 913 O O . PHE A 1 112 ? -12.307 6.582 -2.747 1.00 92.25 112 PHE A O 1
ATOM 920 N N . ASP A 1 113 ? -11.219 6.388 -4.704 1.00 91.12 113 ASP A N 1
ATOM 921 C CA . ASP A 1 113 ? -9.991 5.859 -4.116 1.00 91.12 113 ASP A CA 1
ATOM 922 C C . ASP A 1 113 ? -9.298 6.899 -3.230 1.00 91.12 113 ASP A C 1
ATOM 924 O O . ASP A 1 113 ? -8.872 6.564 -2.128 1.00 91.12 113 ASP A O 1
ATOM 928 N N . THR A 1 114 ? -9.298 8.180 -3.610 1.00 90.88 114 THR A N 1
ATOM 929 C CA . THR A 1 114 ? -8.835 9.263 -2.732 1.00 90.88 114 THR A CA 1
ATOM 930 C C . THR A 1 114 ? -9.684 9.362 -1.465 1.00 90.88 114 THR A C 1
ATOM 932 O O . THR A 1 114 ? -9.125 9.493 -0.381 1.00 90.88 114 THR A O 1
ATOM 935 N N . ILE A 1 115 ? -11.017 9.260 -1.549 1.00 91.75 115 ILE A N 1
ATOM 936 C CA . ILE A 1 115 ? -11.883 9.291 -0.355 1.00 91.75 115 ILE A CA 1
ATOM 937 C C . ILE A 1 115 ? -11.586 8.107 0.573 1.00 91.75 115 ILE A C 1
ATOM 939 O O . ILE A 1 115 ? -11.485 8.297 1.784 1.00 91.75 115 ILE A O 1
ATOM 943 N N . ILE A 1 116 ? -11.423 6.898 0.024 1.00 89.69 116 ILE A N 1
ATOM 944 C CA . ILE A 1 116 ? -11.052 5.703 0.797 1.00 89.69 116 ILE A CA 1
ATOM 945 C C . ILE A 1 116 ? -9.681 5.906 1.448 1.00 89.69 116 ILE A C 1
ATOM 947 O O . ILE A 1 116 ? -9.520 5.660 2.644 1.00 89.69 116 ILE A O 1
ATOM 951 N N . GLY A 1 117 ? -8.713 6.397 0.677 1.00 89.44 117 GLY A N 1
ATOM 952 C CA . GLY A 1 117 ? -7.365 6.688 1.136 1.00 89.44 117 GLY A CA 1
ATOM 953 C C . GLY A 1 117 ? -7.351 7.685 2.290 1.00 89.44 117 GLY A C 1
ATOM 954 O O . GLY A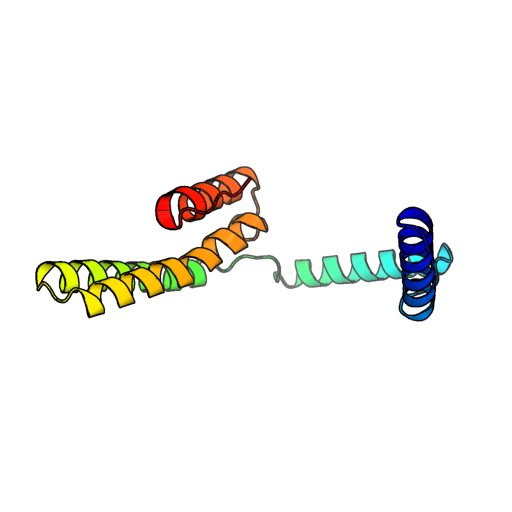 1 117 ? -6.794 7.376 3.337 1.00 89.44 117 GLY A O 1
ATOM 955 N N . LEU A 1 118 ? -8.016 8.831 2.135 1.00 88.56 118 LEU A N 1
ATOM 956 C CA . LEU A 1 118 ? -8.154 9.852 3.178 1.00 88.56 118 LEU A CA 1
ATOM 957 C C . LEU A 1 118 ? -8.856 9.298 4.421 1.00 88.56 118 LEU A C 1
ATOM 959 O O . LEU A 1 118 ? -8.411 9.524 5.541 1.00 88.56 118 LEU A O 1
ATOM 963 N N . ALA A 1 119 ? -9.935 8.531 4.247 1.00 86.88 119 ALA A N 1
ATOM 964 C CA . ALA A 1 119 ? -10.652 7.938 5.370 1.00 86.88 119 ALA A CA 1
ATOM 965 C C . ALA A 1 119 ? -9.753 6.996 6.189 1.00 86.88 119 ALA A C 1
ATOM 967 O O . ALA A 1 119 ? -9.731 7.065 7.416 1.00 86.88 119 ALA A O 1
ATOM 968 N N . VAL A 1 120 ? -8.990 6.127 5.526 1.00 86.19 120 VAL A N 1
ATOM 969 C CA . VAL A 1 120 ? -8.147 5.134 6.202 1.00 86.19 120 VAL A CA 1
ATOM 970 C C . VAL A 1 120 ? -6.850 5.755 6.729 1.00 86.19 120 VAL A C 1
ATOM 972 O O . VAL A 1 120 ? -6.487 5.529 7.884 1.00 86.19 120 VAL A O 1
ATOM 975 N N . ALA A 1 121 ? -6.143 6.541 5.920 1.00 83.88 121 ALA A N 1
ATOM 976 C CA . ALA A 1 121 ? -4.859 7.114 6.304 1.00 83.88 121 ALA A CA 1
ATOM 977 C C . ALA A 1 121 ? -5.019 8.217 7.354 1.00 83.88 121 ALA A C 1
ATOM 979 O O . ALA A 1 121 ? -4.398 8.121 8.416 1.00 83.88 121 ALA A O 1
ATOM 980 N N . ASP A 1 122 ? -5.891 9.200 7.116 1.00 81.06 122 ASP A N 1
ATOM 981 C CA . ASP A 1 122 ? -5.976 10.380 7.975 1.00 81.06 122 ASP A CA 1
ATOM 982 C C . ASP A 1 122 ? -6.704 10.055 9.288 1.00 81.06 122 ASP A C 1
ATOM 984 O O . ASP A 1 122 ? -6.194 10.363 10.367 1.00 81.06 122 ASP A O 1
ATOM 988 N N . PHE A 1 123 ? -7.873 9.398 9.230 1.00 75.75 123 PHE A N 1
ATOM 989 C CA . PHE A 1 123 ? -8.668 9.132 10.438 1.00 75.75 123 PHE A CA 1
ATOM 990 C C . PHE A 1 123 ? -8.209 7.898 11.211 1.00 75.75 123 PHE A C 1
ATOM 992 O O . PHE A 1 123 ? -8.222 7.919 12.442 1.00 75.75 123 PHE A O 1
ATOM 999 N N . CYS A 1 124 ? -7.853 6.807 10.525 1.00 77.69 124 CYS A N 1
ATOM 1000 C CA . CYS A 1 124 ? -7.529 5.558 11.213 1.00 77.69 124 CYS A CA 1
ATOM 1001 C C . CYS A 1 124 ? -6.042 5.420 11.535 1.00 77.69 124 CYS A C 1
ATOM 1003 O O . CYS A 1 124 ? -5.735 4.801 12.550 1.00 77.69 124 CYS A O 1
ATOM 1005 N N . CYS A 1 125 ? -5.139 5.975 10.722 1.00 80.62 125 CYS A N 1
ATOM 1006 C CA . CYS A 1 125 ? -3.694 5.752 10.855 1.00 80.62 125 CYS A CA 1
ATOM 1007 C C . CYS A 1 125 ? -2.885 7.017 11.200 1.00 80.62 125 CYS A C 1
ATOM 1009 O O . CYS A 1 125 ? -1.704 6.899 11.524 1.00 80.62 125 CYS A O 1
ATOM 1011 N N . GLY A 1 126 ? -3.493 8.210 11.156 1.00 74.19 126 GLY A N 1
ATOM 1012 C CA . GLY A 1 126 ? -2.824 9.482 11.452 1.00 74.19 126 GLY A CA 1
ATOM 1013 C C . GLY A 1 126 ? -1.777 9.899 10.413 1.00 74.19 126 GLY A C 1
ATOM 1014 O O . GLY A 1 126 ? -0.832 10.614 10.746 1.00 74.19 126 GLY A O 1
ATOM 1015 N N . LEU A 1 127 ? -1.911 9.431 9.172 1.00 72.69 127 LEU A N 1
ATOM 1016 C CA . LEU A 1 127 ? -1.011 9.731 8.061 1.00 72.69 127 LEU A CA 1
ATOM 1017 C C . LEU A 1 127 ? -1.755 10.567 7.032 1.00 72.69 127 LEU A C 1
ATOM 1019 O O . LEU A 1 127 ? -2.822 10.165 6.606 1.00 72.69 127 LEU A O 1
ATOM 1023 N N . SER A 1 128 ? -1.183 11.700 6.626 1.00 76.69 128 SER A N 1
ATOM 1024 C CA . SER A 1 128 ? -1.780 12.537 5.584 1.00 76.69 128 SER A CA 1
ATOM 1025 C C . SER A 1 128 ? -1.532 11.923 4.208 1.00 76.69 128 SER A C 1
ATOM 1027 O O . SER A 1 128 ? -0.377 11.713 3.825 1.00 76.69 128 SER A O 1
ATOM 1029 N N . MET A 1 129 ? -2.607 11.666 3.465 1.00 67.81 129 MET A N 1
ATOM 1030 C CA . MET A 1 129 ? -2.548 11.439 2.018 1.00 67.81 129 MET A CA 1
ATOM 1031 C C . MET A 1 129 ? -3.173 12.622 1.271 1.00 67.81 129 MET A C 1
ATOM 1033 O O . MET A 1 129 ? -4.124 13.225 1.756 1.00 67.81 129 MET A O 1
ATOM 1037 N N . GLY A 1 130 ? -2.597 12.999 0.127 1.00 59.16 130 GLY A N 1
ATOM 1038 C CA . GLY A 1 130 ? -2.986 14.169 -0.671 1.00 59.16 130 GLY A CA 1
ATOM 1039 C C . GLY A 1 130 ? -3.148 13.826 -2.138 1.00 59.16 130 GLY A C 1
ATOM 1040 O O . GLY A 1 130 ? -2.340 13.003 -2.626 1.00 59.16 130 GLY A O 1
#

Radius of gyration: 23.11 Å; chains: 1; bounding box: 49×34×64 Å

pLDDT: mean 92.6, std 6.41, range [59.16, 98.5]

InterPro domains:
  IPR012171 Fatty acid desaturase [PTHR19353] (20-129)

Sequence (130 aa):
MTAAEYTDWCIQQNLQRDLDAYSSLDPAVQQDIQAKYRLLHERVKDAGLFDCPYSEYGKETCRYSMLFASFLVALNFEWYMTSACFLGLFWHQNMFTARDAGHGAITHNFTFDTIIGLAVADFCCGLSMG

Secondary structure (DSSP, 8-state):
--HHHHHHHHHHHHHHHHHHHS----HHHHHHHHHHHHHHHHHHHHTTTTS--HHHHHHHHHHHHHHHHHHHHHHHTT-HHHHHHHHHHHHHHHHHHHHHHHTT-SSS-HHHHHHHHHIIIIIII-----

Organism: NCBI:txid80884

Foldseek 3Di:
DDPVVVVVVVVVVVVVVCCVPDDDPPPVRVVVVVVVVVVVVVVCVVVVVLPDPVVVVVVLVVVLVVLQVQLVVCVVVVVNVSNVVSLVVSLVSLVVLLVCLLVCSHPVDVVVSVVSNCCSCVVRNVHDDD